Protein AF-A0A975LMD9-F1 (afdb_monomer_lite)

Foldseek 3Di:
DDLVVVCVQLVHDSVVSVCVVVVVDPDDDPSSLVSVCVVVVHDSCVVPDDPPVD

Radius of gyration: 11.58 Å; chains: 1; bounding box: 26×22×27 Å

Structure (mmCIF, N/CA/C/O backbone):
data_AF-A0A975LMD9-F1
#
_entry.id   AF-A0A975LMD9-F1
#
loop_
_atom_site.group_PDB
_atom_site.id
_atom_site.type_symbol
_atom_site.label_atom_id
_atom_site.label_alt_id
_atom_site.label_comp_id
_atom_site.label_asym_id
_atom_site.label_entity_id
_atom_site.label_seq_id
_atom_site.pdbx_PDB_ins_code
_atom_site.Cartn_x
_atom_site.Cartn_y
_atom_site.Cartn_z
_atom_site.occupancy
_atom_site.B_iso_or_equiv
_atom_site.auth_seq_id
_atom_site.auth_comp_id
_atom_site.auth_asym_id
_atom_site.auth_atom_id
_atom_site.pdbx_PDB_model_num
ATOM 1 N N . MET A 1 1 ? -8.139 8.883 -0.156 1.00 85.31 1 MET A N 1
ATOM 2 C CA . MET A 1 1 ? -7.865 7.688 0.666 1.00 85.31 1 MET A CA 1
ATOM 3 C C . MET A 1 1 ? -6.741 8.011 1.640 1.00 85.31 1 MET A C 1
ATOM 5 O O . MET A 1 1 ? -5.799 8.683 1.240 1.00 85.31 1 MET A O 1
ATOM 9 N N . THR A 1 2 ? -6.859 7.614 2.906 1.00 95.62 2 THR A N 1
ATOM 10 C CA . THR A 1 2 ? -5.772 7.728 3.903 1.00 95.62 2 THR A CA 1
ATOM 11 C C . THR A 1 2 ? -4.882 6.478 3.888 1.00 95.62 2 THR A C 1
ATOM 13 O O . THR A 1 2 ? -5.333 5.430 3.432 1.00 95.62 2 THR A O 1
ATOM 16 N N . GLN A 1 3 ? -3.655 6.549 4.429 1.00 93.38 3 GLN A N 1
ATOM 17 C CA . GLN A 1 3 ? -2.775 5.367 4.549 1.00 93.38 3 GLN A CA 1
ATOM 18 C C . GLN A 1 3 ? -3.446 4.216 5.306 1.00 93.38 3 GLN A C 1
ATOM 20 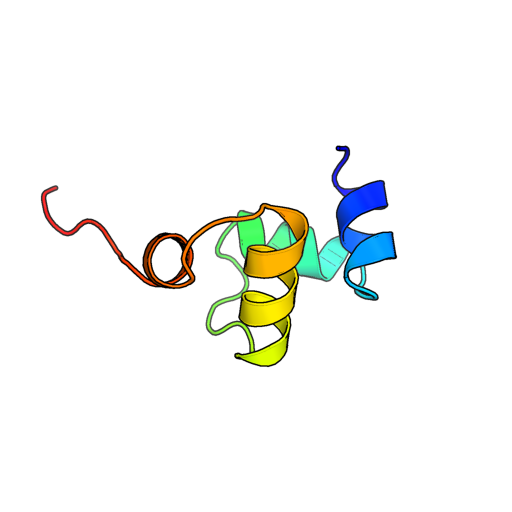O O . GLN A 1 3 ? -3.320 3.074 4.890 1.00 93.38 3 GLN A O 1
ATOM 25 N N . LYS A 1 4 ? -4.188 4.526 6.378 1.00 95.44 4 LYS A N 1
ATOM 26 C CA . LYS A 1 4 ? -4.902 3.519 7.166 1.00 95.44 4 LYS A CA 1
ATOM 27 C C . LYS A 1 4 ? -6.011 2.827 6.366 1.00 95.44 4 LYS A C 1
ATOM 29 O O . LYS A 1 4 ? -6.185 1.623 6.455 1.00 95.44 4 LYS A O 1
ATOM 34 N N . GLN A 1 5 ? -6.769 3.587 5.579 1.00 96.50 5 GLN A N 1
ATOM 35 C CA . GLN A 1 5 ? -7.802 2.994 4.725 1.00 96.50 5 GLN A CA 1
ATOM 36 C C . GLN A 1 5 ? -7.184 2.089 3.656 1.00 96.50 5 GLN A C 1
ATOM 38 O O . GLN A 1 5 ? -7.700 1.008 3.409 1.00 96.50 5 GLN A O 1
ATOM 43 N N . LEU A 1 6 ? -6.056 2.507 3.073 1.00 96.25 6 LEU A N 1
ATOM 44 C CA . LEU A 1 6 ? -5.343 1.723 2.069 1.00 96.25 6 LEU A CA 1
ATOM 45 C C . LEU A 1 6 ? -4.763 0.426 2.651 1.00 96.25 6 LEU A C 1
ATOM 47 O O . LEU A 1 6 ? -4.874 -0.624 2.031 1.00 96.25 6 LEU A O 1
ATOM 51 N N . SER A 1 7 ? -4.142 0.474 3.829 1.00 95.56 7 SER A N 1
ATOM 52 C CA . SER A 1 7 ? -3.608 -0.726 4.484 1.00 95.56 7 SER A CA 1
ATOM 53 C C . SER A 1 7 ? -4.715 -1.699 4.894 1.00 95.56 7 SER A C 1
ATOM 55 O O . SER A 1 7 ? -4.561 -2.901 4.671 1.00 95.56 7 SER A O 1
ATOM 57 N N . ASP A 1 8 ? -5.837 -1.183 5.411 1.00 96.06 8 ASP A N 1
ATOM 58 C CA . ASP A 1 8 ? -7.027 -1.975 5.733 1.00 96.06 8 ASP A CA 1
ATOM 59 C C . ASP A 1 8 ? -7.590 -2.658 4.460 1.00 96.06 8 ASP A C 1
ATOM 61 O O . ASP A 1 8 ? -7.907 -3.846 4.493 1.00 96.06 8 ASP A O 1
ATOM 65 N N . GLU A 1 9 ? -7.644 -1.956 3.320 1.00 95.06 9 GLU A N 1
ATOM 66 C CA . GLU A 1 9 ? -8.111 -2.494 2.027 1.00 95.06 9 GLU A CA 1
ATOM 67 C C . GLU A 1 9 ? -7.137 -3.516 1.412 1.00 95.06 9 GLU A C 1
ATOM 69 O O . GLU A 1 9 ? -7.548 -4.533 0.855 1.00 95.06 9 GLU A O 1
ATOM 74 N N . LEU A 1 10 ? -5.831 -3.296 1.571 1.00 93.94 10 LEU A N 1
ATOM 75 C CA . LEU A 1 10 ? -4.780 -4.215 1.126 1.00 93.94 10 LEU A CA 1
ATOM 76 C C . LEU A 1 10 ? -4.620 -5.443 2.040 1.00 93.94 10 LEU A C 1
ATOM 78 O O . LEU A 1 10 ? -3.942 -6.404 1.658 1.00 93.94 10 LEU A O 1
ATOM 82 N N . GLY A 1 11 ? -5.209 -5.420 3.240 1.00 94.38 11 GLY A N 1
ATOM 83 C CA . GLY A 1 11 ? -5.057 -6.468 4.249 1.00 94.38 11 GLY A CA 1
ATOM 84 C C . GLY A 1 11 ? -3.637 -6.557 4.815 1.00 94.38 11 GLY A C 1
ATOM 85 O O . GLY A 1 11 ? -3.155 -7.651 5.112 1.00 94.38 11 GLY A O 1
ATOM 86 N N . ILE A 1 12 ? -2.944 -5.421 4.931 1.00 94.25 12 ILE A N 1
ATOM 87 C CA . ILE A 1 12 ? -1.569 -5.335 5.442 1.00 94.25 12 ILE A CA 1
ATOM 88 C C . ILE A 1 12 ? -1.475 -4.386 6.635 1.00 94.25 12 ILE A C 1
ATOM 90 O O . ILE A 1 12 ? -2.357 -3.578 6.894 1.00 94.25 12 ILE A O 1
ATOM 94 N N . PHE A 1 13 ? -0.354 -4.436 7.351 1.00 95.44 13 PHE A N 1
ATOM 95 C CA . PHE A 1 13 ? -0.081 -3.472 8.412 1.00 95.44 13 PHE A CA 1
ATOM 96 C C . PHE A 1 13 ? 0.291 -2.094 7.846 1.00 95.44 13 PHE A C 1
ATOM 98 O O . PHE A 1 13 ? 1.097 -2.000 6.918 1.00 95.44 13 PHE A O 1
ATOM 105 N N . ASP A 1 14 ? -0.173 -1.020 8.490 1.00 95.88 14 ASP A N 1
ATOM 106 C CA . ASP A 1 14 ? 0.209 0.373 8.187 1.00 95.88 14 ASP A CA 1
ATOM 107 C C . ASP A 1 14 ? 1.734 0.556 8.133 1.00 95.88 14 ASP A C 1
ATOM 109 O O . ASP A 1 14 ? 2.268 1.303 7.314 1.00 95.88 14 ASP A O 1
ATOM 113 N N . SER A 1 15 ? 2.459 -0.154 9.001 1.00 95.12 15 SER A N 1
ATOM 114 C CA . SER A 1 15 ? 3.921 -0.128 9.050 1.00 95.12 15 SER A CA 1
ATOM 115 C C . SER A 1 15 ? 4.568 -0.735 7.804 1.00 95.12 15 SER A C 1
ATOM 117 O O . SER A 1 15 ? 5.622 -0.260 7.382 1.00 95.12 15 SER A O 1
ATOM 119 N N . TYR A 1 16 ? 3.950 -1.751 7.195 1.00 94.12 16 TYR A N 1
ATOM 120 C CA . TYR A 1 16 ? 4.412 -2.337 5.938 1.00 94.12 16 TYR A CA 1
ATOM 121 C C . TYR A 1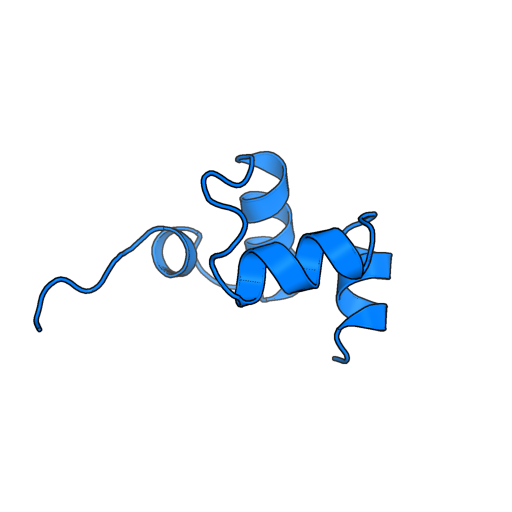 16 ? 4.226 -1.343 4.791 1.00 94.12 16 TYR A C 1
ATOM 123 O O . TYR A 1 16 ? 5.185 -1.062 4.073 1.00 94.12 16 TYR A O 1
ATOM 131 N N . LEU A 1 17 ? 3.033 -0.744 4.687 1.00 95.50 17 LEU A N 1
ATOM 132 C CA . LEU A 1 17 ? 2.726 0.274 3.679 1.00 95.50 17 LEU A CA 1
ATOM 133 C C . LEU A 1 17 ? 3.676 1.473 3.791 1.00 95.50 17 LEU A C 1
ATOM 135 O O . LEU A 1 17 ? 4.293 1.876 2.809 1.00 95.50 17 LEU A O 1
ATOM 139 N N . ARG A 1 18 ? 3.885 1.983 5.009 1.00 95.19 18 ARG A N 1
ATOM 140 C CA . ARG A 1 18 ? 4.804 3.100 5.259 1.00 95.19 18 ARG A CA 1
ATOM 141 C C . ARG A 1 18 ? 6.238 2.7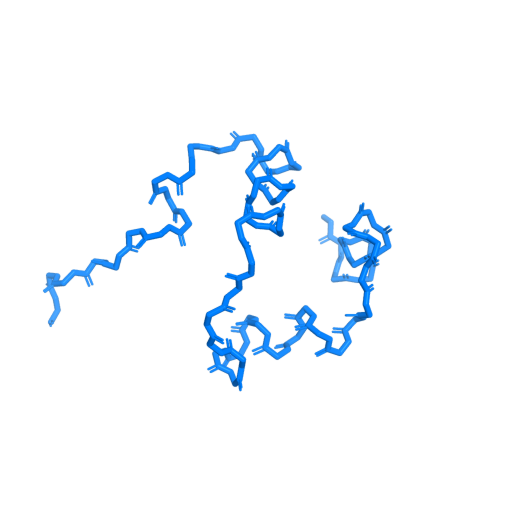82 4.835 1.00 95.19 18 ARG A C 1
ATOM 143 O O . ARG A 1 18 ? 6.902 3.644 4.270 1.00 95.19 18 ARG A O 1
ATOM 150 N N . ARG A 1 19 ? 6.728 1.569 5.116 1.00 95.19 19 ARG A N 1
ATOM 151 C CA . ARG A 1 19 ? 8.082 1.146 4.716 1.00 95.19 19 ARG A CA 1
ATOM 152 C C . ARG A 1 19 ? 8.218 0.988 3.205 1.00 95.19 19 ARG A C 1
ATOM 154 O O . ARG A 1 19 ? 9.301 1.239 2.682 1.00 95.19 19 ARG A O 1
ATOM 161 N N . TYR A 1 20 ? 7.155 0.552 2.534 1.00 93.19 20 TYR A N 1
ATOM 162 C CA . TYR A 1 20 ? 7.110 0.471 1.079 1.00 93.19 20 TYR A CA 1
ATOM 163 C C . TYR A 1 20 ? 7.209 1.868 0.454 1.00 93.19 20 TYR A C 1
ATOM 165 O O . TYR A 1 20 ? 8.115 2.127 -0.332 1.00 93.19 20 TYR A O 1
ATOM 173 N N . GLU A 1 21 ? 6.361 2.803 0.887 1.00 91.56 21 GLU A N 1
ATOM 174 C CA . GLU A 1 21 ? 6.350 4.183 0.381 1.00 91.56 21 GLU A CA 1
ATOM 175 C C . GLU A 1 21 ? 7.639 4.955 0.702 1.00 91.56 21 GLU A C 1
ATOM 177 O O . GLU A 1 21 ? 8.083 5.783 -0.090 1.00 91.56 21 GLU A O 1
ATOM 182 N N . SER A 1 22 ? 8.278 4.674 1.844 1.00 93.94 22 SER A N 1
ATOM 183 C CA . SER A 1 22 ? 9.563 5.284 2.206 1.00 93.94 22 SER A CA 1
ATOM 184 C C . SER A 1 22 ? 10.767 4.668 1.484 1.00 93.94 22 SER A C 1
ATOM 186 O O . SER A 1 22 ? 11.897 5.099 1.716 1.00 93.94 22 SER A O 1
ATOM 188 N N . GLY A 1 23 ? 10.566 3.618 0.679 1.00 90.38 23 GLY A N 1
ATOM 189 C CA . GLY A 1 23 ? 11.636 2.862 0.022 1.00 90.38 23 GLY A CA 1
ATOM 190 C C . GLY A 1 23 ? 12.501 2.023 0.972 1.00 90.38 23 GLY A C 1
ATOM 191 O O . GLY A 1 23 ? 13.490 1.427 0.550 1.00 90.38 23 GLY A O 1
ATOM 192 N N . SER A 1 24 ? 12.148 1.948 2.261 1.00 92.50 24 SER A N 1
ATOM 193 C CA . SER A 1 24 ? 12.863 1.141 3.264 1.00 92.50 24 SER A CA 1
ATOM 194 C C . SER A 1 24 ? 12.549 -0.353 3.157 1.00 92.50 24 SER A C 1
ATOM 196 O O . SER A 1 24 ? 13.251 -1.187 3.731 1.00 92.50 24 SER A O 1
ATOM 198 N N . LEU A 1 25 ? 11.468 -0.698 2.462 1.00 88.56 25 LEU A N 1
ATOM 199 C CA . LEU A 1 25 ? 11.163 -2.040 2.001 1.00 88.56 25 LEU A CA 1
ATOM 200 C C . LEU A 1 25 ? 11.272 -2.057 0.475 1.00 88.56 25 LEU A C 1
ATOM 202 O O . LEU A 1 25 ? 10.518 -1.378 -0.214 1.00 88.56 25 LEU A O 1
ATOM 206 N N . SER A 1 26 ? 12.205 -2.852 -0.034 1.00 80.88 26 SER A N 1
ATOM 207 C CA . SER A 1 26 ? 12.362 -3.153 -1.458 1.00 80.88 26 SER A CA 1
ATOM 208 C C . SER A 1 26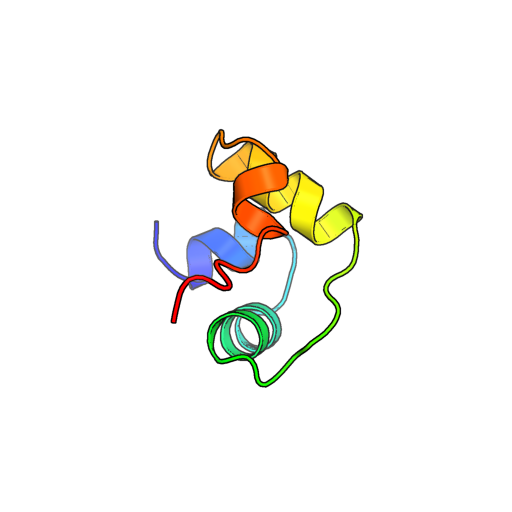 ? 11.820 -4.554 -1.749 1.00 80.88 26 SER A C 1
ATOM 210 O O . SER A 1 26 ? 11.780 -5.400 -0.857 1.00 80.88 26 SER A O 1
ATOM 212 N N . ASN A 1 27 ? 11.425 -4.796 -3.001 1.00 85.62 27 ASN A N 1
ATOM 213 C CA . ASN A 1 27 ? 10.860 -6.062 -3.488 1.00 85.62 27 ASN A CA 1
ATOM 214 C C . ASN A 1 27 ? 9.465 -6.393 -2.912 1.00 85.62 27 ASN A C 1
ATOM 216 O O . ASN A 1 27 ? 9.317 -7.372 -2.175 1.00 85.62 27 ASN A O 1
ATOM 220 N N . PRO A 1 28 ? 8.427 -5.597 -3.240 1.00 89.56 28 PRO A N 1
ATOM 221 C CA . PRO A 1 28 ? 7.044 -5.995 -2.983 1.00 89.56 28 PRO A CA 1
ATOM 222 C C . PRO A 1 28 ? 6.707 -7.316 -3.692 1.00 89.56 28 PRO A C 1
ATOM 224 O O . PRO A 1 28 ? 7.281 -7.650 -4.730 1.00 89.56 28 PRO A O 1
ATOM 227 N N . THR A 1 29 ? 5.743 -8.063 -3.156 1.00 91.62 29 THR A N 1
ATOM 228 C CA . THR A 1 29 ? 5.228 -9.254 -3.842 1.00 91.62 29 THR A CA 1
ATOM 229 C C . THR A 1 29 ? 4.372 -8.855 -5.045 1.00 91.62 29 THR A C 1
ATOM 231 O O . THR A 1 29 ? 3.765 -7.784 -5.065 1.00 91.62 29 THR A O 1
ATOM 234 N N . LEU A 1 30 ? 4.265 -9.741 -6.040 1.00 92.19 30 LEU A N 1
ATOM 235 C CA .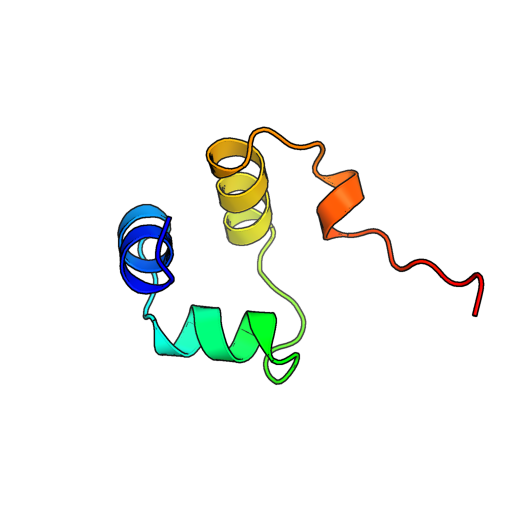 LEU A 1 30 ? 3.385 -9.506 -7.188 1.00 92.19 30 LEU A CA 1
ATOM 236 C C . LEU A 1 30 ? 1.915 -9.346 -6.764 1.00 92.19 30 LEU A C 1
ATOM 238 O O . LEU A 1 30 ? 1.230 -8.483 -7.296 1.00 92.19 30 LEU A O 1
ATOM 242 N N . ASP A 1 31 ? 1.448 -10.122 -5.781 1.00 93.56 31 ASP A N 1
ATOM 243 C CA . ASP A 1 31 ? 0.087 -10.008 -5.228 1.00 93.56 31 ASP A CA 1
ATOM 244 C C . ASP A 1 31 ? -0.196 -8.603 -4.675 1.00 93.56 31 ASP A C 1
ATOM 246 O O . ASP A 1 31 ? -1.229 -8.007 -4.969 1.00 93.56 31 ASP A O 1
ATOM 250 N N . PHE A 1 32 ? 0.761 -8.033 -3.938 1.00 94.19 32 PHE A N 1
ATOM 251 C CA . PHE A 1 32 ? 0.647 -6.678 -3.409 1.00 94.19 32 PHE A CA 1
ATOM 252 C C . PHE A 1 32 ? 0.540 -5.634 -4.529 1.00 94.19 32 PHE A C 1
ATOM 254 O O . PHE A 1 32 ? -0.317 -4.754 -4.477 1.00 94.19 32 PHE A O 1
ATOM 261 N N . LEU A 1 33 ? 1.366 -5.762 -5.572 1.00 94.38 33 LEU A N 1
ATOM 262 C CA . LEU A 1 33 ? 1.319 -4.870 -6.732 1.00 94.38 33 LEU A CA 1
ATOM 263 C C . LEU A 1 33 ? 0.011 -5.009 -7.524 1.00 94.38 33 LEU A C 1
ATOM 265 O O . LEU A 1 33 ? -0.547 -4.011 -7.972 1.00 94.38 33 LEU A O 1
ATOM 269 N N . MET A 1 34 ? -0.501 -6.231 -7.673 1.00 96.00 34 MET A N 1
ATOM 270 C CA . MET A 1 34 ? -1.776 -6.493 -8.342 1.00 96.00 34 MET A CA 1
ATOM 271 C C . MET A 1 34 ? -2.946 -5.859 -7.588 1.00 96.00 34 MET A C 1
ATOM 273 O O . MET A 1 34 ? -3.765 -5.191 -8.209 1.00 96.00 34 MET A O 1
ATOM 277 N N . LYS A 1 35 ? -2.982 -5.963 -6.257 1.00 95.56 35 LYS A N 1
ATOM 278 C CA . LYS A 1 35 ? -4.006 -5.286 -5.447 1.00 95.56 35 LYS A CA 1
ATOM 279 C C . LYS A 1 35 ? -3.920 -3.767 -5.560 1.00 95.56 35 LYS A C 1
ATOM 281 O O . LYS A 1 35 ? -4.939 -3.107 -5.725 1.00 95.56 35 LYS A O 1
ATOM 286 N N . LEU A 1 36 ? -2.710 -3.204 -5.526 1.00 94.75 36 LEU A N 1
ATOM 287 C CA . LEU A 1 36 ? -2.518 -1.764 -5.716 1.00 94.75 36 LEU A CA 1
ATOM 288 C C . LEU A 1 36 ? -3.064 -1.294 -7.066 1.00 94.75 36 LEU A C 1
ATOM 290 O O . LEU A 1 36 ? -3.784 -0.300 -7.118 1.00 94.75 36 LEU A O 1
ATOM 294 N N . LYS A 1 37 ? -2.759 -2.016 -8.148 1.00 95.44 37 LYS A N 1
ATOM 295 C CA . LYS A 1 37 ? -3.243 -1.647 -9.482 1.00 95.44 37 LYS A CA 1
ATOM 296 C C . LYS A 1 37 ? -4.778 -1.638 -9.543 1.00 95.44 37 LYS A C 1
ATOM 298 O O . LYS A 1 37 ? -5.347 -0.784 -10.212 1.00 95.44 37 LYS A O 1
ATOM 303 N N . GLU A 1 38 ? -5.435 -2.573 -8.855 1.00 96.19 38 GLU A N 1
ATOM 304 C CA . GLU A 1 38 ? -6.896 -2.685 -8.812 1.00 96.19 38 GLU A CA 1
ATOM 305 C C . GLU A 1 38 ? -7.516 -1.537 -8.010 1.00 96.19 38 GLU A C 1
ATOM 307 O O . GLU A 1 38 ? -8.420 -0.871 -8.510 1.00 96.19 38 GLU A O 1
ATOM 312 N N . ILE A 1 39 ? -6.979 -1.245 -6.820 1.00 95.44 39 ILE A N 1
ATOM 313 C CA . ILE A 1 39 ? -7.454 -0.157 -5.947 1.00 95.44 39 ILE A CA 1
ATOM 314 C C . ILE A 1 39 ? -7.310 1.206 -6.633 1.00 95.44 39 ILE A C 1
ATOM 316 O O . ILE A 1 39 ? -8.219 2.036 -6.594 1.00 95.44 39 ILE A O 1
ATOM 320 N N . PHE A 1 40 ? -6.165 1.451 -7.271 1.00 94.69 40 PHE A N 1
ATOM 321 C CA . PHE A 1 40 ? -5.884 2.727 -7.928 1.00 94.69 40 PHE A CA 1
ATOM 322 C C . PHE A 1 40 ? -6.370 2.791 -9.378 1.00 94.69 40 PHE A C 1
ATOM 324 O O . PHE A 1 40 ? -6.336 3.866 -9.975 1.00 94.69 40 PHE A O 1
ATOM 331 N N . ASN A 1 41 ? -6.850 1.672 -9.929 1.00 95.94 41 ASN A N 1
ATOM 332 C CA . ASN A 1 41 ? -7.264 1.527 -11.322 1.00 95.94 41 ASN A CA 1
ATOM 333 C C . ASN A 1 41 ? -6.205 2.050 -12.313 1.00 95.94 41 ASN A C 1
ATOM 335 O O . ASN A 1 41 ? -6.494 2.861 -13.196 1.00 95.94 41 ASN A O 1
ATOM 339 N N . ILE A 1 42 ? -4.966 1.587 -12.139 1.00 95.00 42 ILE A N 1
ATOM 340 C CA . ILE A 1 42 ? -3.821 1.947 -12.984 1.00 95.00 42 ILE A CA 1
ATOM 341 C C . ILE A 1 42 ? -3.210 0.709 -13.651 1.00 95.00 42 ILE A C 1
ATOM 343 O O . ILE A 1 42 ? -3.347 -0.411 -13.141 1.00 95.00 42 ILE A O 1
ATOM 347 N N . PRO A 1 43 ? -2.506 0.876 -14.784 1.00 94.69 43 PRO A N 1
ATOM 348 C CA . PRO A 1 43 ? -1.656 -0.170 -15.334 1.00 94.69 43 PRO A CA 1
ATOM 349 C C . PRO A 1 43 ? -0.596 -0.616 -14.321 1.00 94.69 43 PRO A C 1
ATOM 351 O O . PRO A 1 43 ? -0.037 0.191 -13.583 1.00 94.69 43 PRO A O 1
ATOM 354 N N . ILE A 1 44 ? -0.273 -1.912 -14.316 1.00 92.12 44 ILE A N 1
ATOM 355 C CA . ILE A 1 44 ? 0.808 -2.449 -13.472 1.00 92.12 44 ILE A CA 1
ATOM 356 C C . ILE A 1 44 ? 2.167 -1.824 -13.827 1.00 92.12 44 ILE A C 1
ATOM 358 O O . ILE A 1 44 ? 3.021 -1.683 -12.955 1.00 92.12 44 ILE A O 1
ATOM 362 N N . ASP A 1 45 ? 2.341 -1.418 -15.086 1.00 91.50 45 ASP A N 1
ATOM 363 C CA . ASP A 1 45 ? 3.566 -0.814 -15.608 1.00 91.50 45 ASP A CA 1
ATOM 364 C C . ASP A 1 45 ? 3.917 0.484 -14.865 1.00 91.50 45 ASP A C 1
ATOM 366 O O . ASP A 1 45 ? 5.088 0.718 -14.572 1.00 91.50 45 ASP A O 1
ATOM 370 N N . ASP A 1 46 ? 2.911 1.249 -14.426 1.00 90.38 46 ASP A N 1
ATOM 371 C CA . ASP A 1 46 ? 3.094 2.477 -13.640 1.00 90.38 46 ASP A CA 1
ATOM 372 C C . ASP A 1 46 ? 3.674 2.206 -12.236 1.00 90.38 46 ASP A C 1
ATOM 374 O O . ASP A 1 46 ? 4.233 3.107 -11.612 1.00 90.38 46 ASP A O 1
ATOM 378 N N . LEU A 1 47 ? 3.565 0.970 -11.727 1.00 89.81 47 LEU A N 1
ATOM 379 C CA . LEU A 1 47 ? 4.092 0.566 -10.416 1.00 89.81 47 LEU A CA 1
ATOM 380 C C . LEU A 1 47 ? 5.503 -0.032 -10.478 1.00 89.81 47 LEU A C 1
ATOM 382 O O . LEU A 1 47 ? 6.207 -0.042 -9.467 1.00 89.81 47 LEU A O 1
ATOM 386 N N . VAL A 1 48 ? 5.908 -0.571 -11.630 1.00 86.31 48 VAL A N 1
ATOM 387 C CA . VAL A 1 48 ? 7.187 -1.290 -11.790 1.00 86.31 48 VAL A CA 1
ATOM 388 C C . VAL A 1 48 ? 8.200 -0.526 -12.634 1.00 86.31 48 VAL A C 1
ATOM 390 O O . VAL A 1 48 ? 9.389 -0.855 -12.615 1.00 86.31 48 VAL A O 1
ATOM 393 N N . PHE A 1 49 ? 7.759 0.499 -13.362 1.00 79.19 49 PHE A N 1
ATOM 394 C CA . PHE A 1 49 ? 8.647 1.320 -14.159 1.00 79.19 49 PHE A CA 1
ATOM 395 C C . PHE A 1 49 ? 9.451 2.267 -13.270 1.00 79.19 49 PHE A C 1
ATOM 397 O O . PHE A 1 49 ? 8.918 3.044 -12.479 1.00 79.19 49 PHE A O 1
ATOM 404 N N . LYS A 1 50 ? 10.771 2.232 -13.435 1.00 68.81 50 LYS A N 1
ATOM 405 C CA . LYS A 1 50 ? 11.654 3.267 -12.914 1.00 68.81 50 LYS A CA 1
ATOM 406 C C . LYS A 1 50 ? 11.996 4.187 -14.073 1.00 68.81 50 LYS A C 1
ATOM 408 O O . LYS A 1 50 ? 12.649 3.749 -15.014 1.00 68.81 50 LYS A O 1
ATOM 413 N N . ASP A 1 51 ? 11.576 5.445 -13.995 1.00 64.62 51 ASP A N 1
ATOM 414 C CA . ASP A 1 51 ? 12.046 6.457 -14.936 1.00 64.62 51 ASP A CA 1
ATOM 415 C C . ASP A 1 51 ? 13.558 6.654 -14.744 1.00 64.62 51 ASP A C 1
ATOM 417 O O . ASP A 1 51 ? 14.020 7.089 -13.686 1.00 64.62 51 ASP A O 1
ATOM 421 N N . LEU A 1 52 ? 14.326 6.247 -15.756 1.00 65.38 52 LEU A N 1
ATOM 422 C CA . LEU A 1 52 ? 15.788 6.333 -15.798 1.00 65.38 52 LEU A CA 1
ATOM 423 C C . LEU A 1 52 ? 16.269 7.625 -16.476 1.00 65.38 52 LEU A C 1
ATOM 425 O O . LEU A 1 52 ? 17.463 7.776 -16.710 1.00 65.38 52 LEU A O 1
ATOM 429 N N . SER A 1 53 ? 15.368 8.555 -16.800 1.00 71.62 53 SER A N 1
ATOM 430 C CA . SER A 1 53 ? 15.685 9.793 -17.527 1.00 71.62 53 SER A C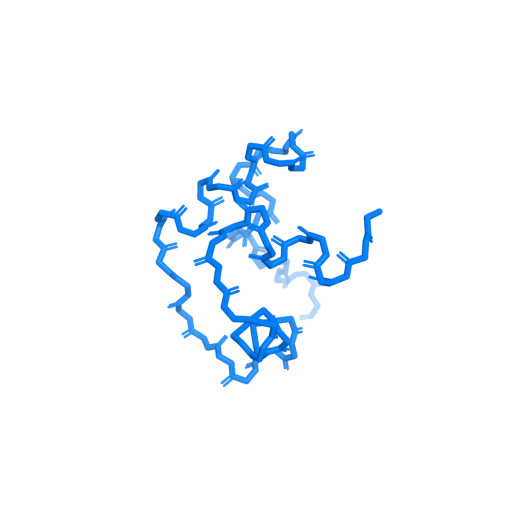A 1
ATOM 431 C C . SER A 1 53 ? 16.336 10.883 -16.655 1.00 71.62 53 SER A C 1
ATOM 433 O O . SER A 1 53 ? 16.301 12.058 -17.023 1.00 71.62 53 SER A O 1
ATOM 435 N N . LYS A 1 54 ? 16.905 10.529 -15.495 1.00 52.12 54 LYS A N 1
ATOM 436 C CA . LYS A 1 54 ? 17.542 11.456 -14.546 1.00 52.12 54 LYS A CA 1
ATOM 437 C C . LYS A 1 54 ? 18.981 11.080 -14.240 1.00 52.12 54 LYS A C 1
ATOM 439 O O . LYS A 1 54 ? 19.229 9.879 -13.996 1.00 52.12 54 LYS A O 1
#

Secondary structure (DSSP, 8-state):
--HHHHHHHHTS-HHHHHHHHTTSS----HHHHHHHHHHHT--THHHH------

Sequence (54 aa):
MTQKQLSDELGIFDSYLRRYESGSLSNPTLDFLMKLKEIFNIPIDDLVFKDLSK

pLDDT: mean 90.29, std 9.23, range [52.12, 96.5]